Protein AF-A0A916BLE6-F1 (afdb_monomer_lite)

pLDDT: mean 71.5, std 15.16, range [37.59, 86.44]

Foldseek 3Di:
DDDDDFDADPVPRATWDDDPPPFWTAHPVPRDIDGHPPPPDDDDDDDDDDDDDDDDPPPPQPVVNLVVLLCVLPVDPVLSCQCLPPVLVLVLCVVVPHDPVVVVVCVVVVNRSSVSVVVSCVVVSDSVVSVVSSVVVPPD

Sequence (140 aa):
MPEITPLVCTACGSQLKPTEKEDRFICSNCGTEYLAERNTAPVFVRAQSQDNVSPSPRGKRDAASVLIELLDCVPDAKKLDRLLDPVNLLKLLVLYGWKEQDLKQQLATGTIPGELLLDLLKREPNPDVLLTSLGRSKRG

Structure (mmCIF, N/CA/C/O backbone):
data_AF-A0A916BLE6-F1
#
_entry.id   AF-A0A916BLE6-F1
#
loop_
_atom_site.group_PDB
_atom_site.id
_atom_site.type_symbol
_atom_site.label_atom_id
_atom_site.label_alt_id
_atom_site.label_comp_id
_atom_site.label_asym_id
_atom_site.label_entity_id
_atom_site.label_seq_id
_atom_site.pdbx_PDB_ins_code
_atom_site.Cartn_x
_atom_site.Cartn_y
_atom_site.Cartn_z
_atom_site.occupancy
_atom_site.B_iso_or_equiv
_atom_site.auth_seq_id
_atom_site.auth_comp_id
_atom_site.auth_asym_id
_atom_site.auth_atom_id
_atom_site.pdbx_PDB_model_num
ATOM 1 N N . MET A 1 1 ? -14.960 -34.693 30.778 1.00 42.56 1 MET A N 1
ATOM 2 C CA . MET A 1 1 ? -13.492 -34.779 30.927 1.00 42.56 1 MET A CA 1
ATOM 3 C C . MET A 1 1 ? -12.921 -33.736 29.977 1.00 42.56 1 MET A C 1
ATOM 5 O O . MET A 1 1 ? -13.206 -33.877 28.797 1.00 42.56 1 MET A O 1
ATOM 9 N N . PRO A 1 2 ? -12.292 -32.635 30.429 1.00 44.31 2 PRO A N 1
ATOM 10 C CA . PRO A 1 2 ? -11.753 -31.648 29.497 1.00 44.31 2 PRO A CA 1
ATOM 11 C C . PRO A 1 2 ? -10.543 -32.244 28.768 1.00 44.31 2 PRO A C 1
ATOM 13 O O . PRO A 1 2 ? -9.601 -32.719 29.402 1.00 44.31 2 PRO A O 1
ATOM 16 N N . GLU A 1 3 ? -10.609 -32.266 27.441 1.00 45.47 3 GLU A N 1
ATOM 17 C CA . GLU A 1 3 ? -9.525 -32.692 26.560 1.00 45.47 3 GLU A CA 1
ATOM 18 C C . GLU A 1 3 ? -8.410 -31.641 26.611 1.00 45.47 3 GLU A C 1
ATOM 20 O O . GLU A 1 3 ? -8.571 -30.511 26.155 1.00 45.47 3 GLU A O 1
ATOM 25 N N . ILE A 1 4 ? -7.288 -31.994 27.240 1.00 53.25 4 ILE A N 1
ATOM 26 C CA . ILE A 1 4 ? -6.106 -31.136 27.330 1.00 53.25 4 ILE A CA 1
ATOM 27 C C . ILE A 1 4 ? -5.417 -31.193 25.968 1.00 53.25 4 ILE A C 1
ATOM 29 O O . ILE A 1 4 ? -4.772 -32.187 25.635 1.00 53.25 4 ILE A O 1
ATOM 33 N N . THR A 1 5 ? -5.574 -30.143 25.165 1.00 56.78 5 THR A N 1
ATOM 34 C CA . THR A 1 5 ? -4.899 -30.023 23.872 1.00 56.78 5 THR A CA 1
ATOM 35 C C . THR A 1 5 ? -3.382 -30.111 24.088 1.00 56.78 5 THR A C 1
ATOM 37 O O . THR A 1 5 ? -2.834 -29.313 24.854 1.00 56.78 5 THR A O 1
ATOM 40 N N . PRO A 1 6 ? -2.675 -31.068 23.463 1.00 60.00 6 PRO A N 1
ATOM 41 C CA . PRO A 1 6 ? -1.242 -31.221 23.663 1.00 60.00 6 PRO A CA 1
ATOM 42 C C . PRO A 1 6 ? -0.507 -30.008 23.086 1.00 60.00 6 PRO A C 1
ATOM 44 O O . PRO A 1 6 ? -0.587 -29.724 21.892 1.00 60.00 6 PRO A O 1
ATOM 47 N N . LEU A 1 7 ? 0.224 -29.292 23.940 1.00 67.88 7 LEU A N 1
ATOM 48 C CA . LEU A 1 7 ? 1.083 -28.191 23.519 1.00 67.88 7 LEU A CA 1
ATOM 49 C C . LEU A 1 7 ? 2.292 -28.758 22.767 1.00 67.88 7 LEU A C 1
ATOM 51 O O . LEU A 1 7 ? 3.033 -29.594 23.290 1.00 67.88 7 LEU A O 1
ATOM 55 N N . VAL A 1 8 ? 2.478 -28.309 21.529 1.00 77.12 8 VAL A N 1
ATOM 56 C CA . VAL A 1 8 ? 3.572 -28.732 20.648 1.00 77.12 8 VAL A CA 1
ATOM 57 C C . VAL A 1 8 ? 4.565 -27.596 20.451 1.00 77.12 8 VAL A C 1
ATOM 59 O O . VAL A 1 8 ? 4.199 -26.427 20.355 1.00 77.12 8 VAL A O 1
ATOM 62 N N . CYS A 1 9 ? 5.844 -27.947 20.401 1.00 76.12 9 CYS A N 1
ATOM 63 C CA . CYS A 1 9 ? 6.929 -27.013 20.173 1.00 76.12 9 CYS A CA 1
ATOM 64 C C . CYS A 1 9 ? 6.874 -26.484 18.737 1.00 76.12 9 CYS A C 1
ATOM 66 O O . CYS A 1 9 ? 6.911 -27.263 17.787 1.00 76.12 9 CYS A O 1
ATOM 68 N N . THR A 1 10 ? 6.866 -25.165 18.564 1.00 73.69 10 THR A N 1
ATOM 69 C CA . THR A 1 10 ? 6.868 -24.533 17.235 1.00 73.69 10 THR A CA 1
ATOM 70 C C . THR A 1 10 ? 8.190 -24.698 16.487 1.00 73.69 10 THR A C 1
ATOM 72 O O . THR A 1 10 ? 8.207 -24.616 15.264 1.00 73.69 10 THR A O 1
ATOM 75 N N . ALA A 1 11 ? 9.291 -24.955 17.197 1.00 69.19 11 ALA A N 1
ATOM 76 C CA . ALA A 1 11 ? 10.612 -25.102 16.589 1.00 69.19 11 ALA A CA 1
ATOM 77 C C . ALA A 1 11 ? 10.877 -26.517 16.048 1.00 69.19 11 ALA A C 1
ATOM 79 O O . ALA A 1 11 ? 11.588 -26.674 15.061 1.00 69.19 11 ALA A O 1
ATOM 80 N N . CYS A 1 12 ? 10.340 -27.556 16.693 1.00 76.81 12 CYS A N 1
ATOM 81 C CA . CYS A 1 12 ? 10.674 -28.947 16.355 1.00 76.81 12 CYS A CA 1
ATOM 82 C C . CYS A 1 12 ? 9.478 -29.911 16.352 1.00 76.81 12 CYS A C 1
ATOM 84 O O . CYS A 1 12 ? 9.670 -31.117 16.208 1.00 76.81 12 CYS A O 1
ATOM 86 N N . GLY A 1 13 ? 8.257 -29.419 16.577 1.00 72.50 13 GLY A N 1
ATOM 87 C CA . GLY A 1 13 ? 7.026 -30.219 16.593 1.00 72.50 13 GLY A CA 1
ATOM 88 C C . GLY A 1 13 ? 6.902 -31.208 17.758 1.00 72.50 13 GLY A C 1
ATOM 89 O O . GLY A 1 13 ? 5.915 -31.929 17.847 1.00 72.50 13 GLY A O 1
ATOM 90 N N . SER A 1 14 ? 7.888 -31.268 18.658 1.00 78.19 14 SER A N 1
ATOM 91 C CA . SER A 1 14 ? 7.885 -32.189 19.800 1.00 78.19 14 SER A CA 1
ATOM 92 C C . SER A 1 14 ? 6.936 -31.718 20.905 1.00 78.19 14 SER A C 1
ATOM 94 O O . SER A 1 14 ? 6.723 -30.519 21.076 1.00 78.19 14 SER A O 1
ATOM 96 N N . GLN A 1 15 ? 6.392 -32.649 21.687 1.00 77.94 15 GLN A N 1
ATOM 97 C CA . GLN A 1 15 ? 5.486 -32.325 22.790 1.00 77.94 15 GLN A CA 1
ATOM 98 C C . GLN A 1 15 ? 6.203 -31.513 23.882 1.00 77.94 15 GLN A C 1
ATOM 100 O O . GLN A 1 15 ? 7.299 -31.870 24.326 1.00 77.94 15 GLN A O 1
ATOM 105 N N . LEU A 1 16 ? 5.580 -30.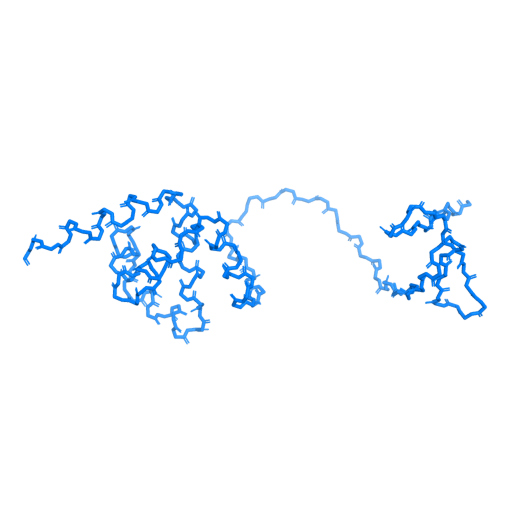416 24.306 1.00 77.62 16 LEU A N 1
ATOM 106 C CA . LEU A 1 16 ? 6.073 -29.560 25.376 1.00 77.62 16 LEU A CA 1
ATOM 107 C C . LEU A 1 16 ? 5.677 -30.132 26.738 1.00 77.62 16 LEU A C 1
ATOM 109 O O . LEU A 1 16 ? 4.541 -30.566 26.932 1.00 77.62 16 LEU A O 1
ATOM 113 N N . LYS A 1 17 ? 6.610 -30.110 27.694 1.00 75.00 17 LYS A N 1
ATOM 114 C CA . LYS A 1 17 ? 6.342 -30.527 29.075 1.00 75.00 17 LYS A CA 1
ATOM 115 C C . LYS A 1 17 ? 6.188 -29.303 29.975 1.00 75.00 17 LYS A C 1
ATOM 117 O O . LYS A 1 17 ? 7.002 -28.384 29.858 1.00 75.0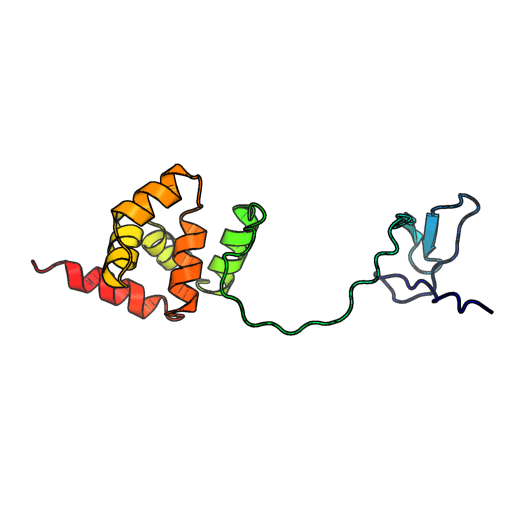0 17 LYS A O 1
ATOM 122 N N . PRO A 1 18 ? 5.184 -29.272 30.868 1.00 69.75 18 PRO A N 1
ATOM 123 C CA . PRO A 1 18 ? 5.109 -28.242 31.894 1.00 69.75 18 PRO A CA 1
ATOM 124 C C . PRO A 1 18 ? 6.311 -28.372 32.833 1.00 69.75 18 PRO A C 1
ATOM 126 O O . PRO A 1 18 ? 6.751 -29.478 33.152 1.00 69.75 18 PRO A O 1
ATOM 129 N N . THR A 1 19 ? 6.858 -27.237 33.251 1.00 71.12 19 THR A N 1
ATOM 130 C CA . THR A 1 19 ? 7.868 -27.175 34.315 1.00 71.12 19 THR A CA 1
ATOM 131 C C . THR A 1 19 ? 7.189 -26.949 35.666 1.00 71.12 19 THR A C 1
ATOM 133 O O . THR A 1 19 ? 6.021 -26.574 35.717 1.00 71.12 19 THR A O 1
ATOM 136 N N . GLU A 1 20 ? 7.911 -27.147 36.774 1.00 66.62 20 GLU A N 1
ATOM 137 C CA . GLU A 1 20 ? 7.387 -26.916 38.137 1.00 66.62 20 GLU A CA 1
ATOM 138 C C . GLU A 1 20 ? 6.923 -25.464 38.379 1.00 66.62 20 GLU A C 1
ATOM 140 O O . GLU A 1 20 ? 6.224 -25.187 39.349 1.00 66.62 20 GLU A O 1
ATOM 145 N N . LYS A 1 21 ? 7.286 -24.527 37.490 1.00 60.72 21 LYS A N 1
ATOM 146 C CA . LYS A 1 21 ? 6.745 -23.166 37.466 1.00 60.72 21 LYS A CA 1
ATOM 147 C C . LYS A 1 21 ? 5.495 -23.146 36.586 1.00 60.72 21 LYS A C 1
ATOM 149 O O . LYS A 1 21 ? 5.596 -23.324 35.375 1.00 60.72 21 LYS A O 1
ATOM 154 N N . GLU A 1 22 ? 4.350 -22.873 37.206 1.00 58.50 22 GLU A N 1
ATOM 155 C CA . GLU A 1 22 ? 2.970 -23.031 36.705 1.00 58.50 22 GLU A CA 1
ATOM 156 C C . GLU A 1 22 ? 2.572 -22.264 35.418 1.00 58.50 22 GLU A C 1
ATOM 158 O O . GLU A 1 22 ? 1.407 -22.281 35.029 1.00 58.50 22 GLU A O 1
ATOM 163 N N . ASP A 1 23 ? 3.519 -21.640 34.715 1.00 67.81 23 ASP A N 1
ATOM 164 C CA . ASP A 1 23 ? 3.300 -20.872 33.479 1.00 67.81 23 ASP A CA 1
ATOM 165 C C . ASP A 1 23 ? 4.472 -21.017 32.490 1.00 67.81 23 ASP A C 1
ATOM 167 O O . ASP A 1 23 ? 4.718 -20.152 31.647 1.00 67.81 23 ASP A O 1
ATOM 171 N N . ARG A 1 24 ? 5.250 -22.102 32.600 1.00 71.56 24 ARG A N 1
ATOM 172 C CA . ARG A 1 24 ? 6.398 -22.368 31.726 1.00 71.56 24 ARG A CA 1
ATOM 173 C C . ARG A 1 24 ? 6.389 -23.786 31.184 1.00 71.56 24 ARG A C 1
ATOM 175 O O . ARG A 1 24 ? 6.302 -24.757 31.935 1.00 71.56 24 ARG A O 1
ATOM 182 N N . PHE A 1 25 ? 6.582 -23.892 29.879 1.00 78.31 25 PHE A N 1
ATOM 183 C CA . PHE A 1 25 ? 6.730 -25.144 29.159 1.00 78.31 25 PHE A CA 1
ATOM 184 C C . PHE A 1 25 ? 8.130 -25.252 28.573 1.00 78.31 25 PHE A C 1
ATOM 186 O O . PHE A 1 25 ? 8.628 -24.294 27.994 1.00 78.31 25 PHE A O 1
ATOM 193 N N . ILE A 1 26 ? 8.757 -26.420 28.676 1.00 78.81 26 ILE A N 1
ATOM 194 C CA . ILE A 1 26 ? 10.055 -26.676 28.052 1.00 78.81 26 ILE A CA 1
ATOM 195 C C . ILE A 1 26 ? 9.951 -27.801 27.029 1.00 78.81 26 ILE A C 1
ATOM 197 O O . ILE A 1 26 ? 9.330 -28.848 27.243 1.00 78.81 26 ILE A O 1
ATOM 201 N N . CYS A 1 27 ? 10.583 -27.572 25.889 1.00 80.94 27 CYS A N 1
ATOM 202 C CA . CYS A 1 27 ? 10.769 -28.558 24.845 1.00 80.94 27 CYS A CA 1
ATOM 203 C C . CYS A 1 27 ? 11.860 -29.555 25.247 1.00 80.94 27 CYS A C 1
ATOM 205 O O . CYS A 1 27 ? 13.033 -29.197 25.300 1.00 80.94 27 CYS A O 1
ATOM 207 N N . SER A 1 28 ? 11.513 -30.827 25.465 1.00 75.69 28 SER A N 1
ATOM 208 C CA . SER A 1 28 ? 12.514 -31.857 25.807 1.00 75.69 28 SER A CA 1
ATOM 209 C C . SER A 1 28 ? 13.501 -32.166 24.674 1.00 75.69 28 SER A C 1
ATOM 211 O O . SER A 1 28 ? 14.551 -32.736 24.936 1.00 75.69 28 SER A O 1
ATOM 213 N N . ASN A 1 29 ? 13.166 -31.813 23.429 1.00 75.50 29 ASN A N 1
ATOM 214 C CA . ASN A 1 29 ? 14.005 -32.093 22.261 1.00 75.50 29 ASN A CA 1
ATOM 215 C C . ASN A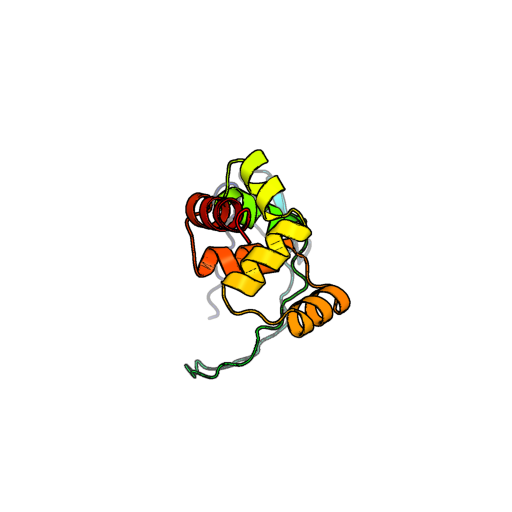 1 29 ? 14.965 -30.938 21.921 1.00 75.50 29 ASN A C 1
ATOM 217 O O . ASN A 1 29 ? 16.087 -31.151 21.487 1.00 75.50 29 ASN A O 1
ATOM 221 N N . CYS A 1 30 ? 14.517 -29.700 22.117 1.00 76.25 30 CYS A N 1
ATOM 222 C CA . CYS A 1 30 ? 15.199 -28.495 21.648 1.00 76.25 30 CYS A CA 1
ATOM 223 C C . CYS A 1 30 ? 15.610 -27.542 22.775 1.00 76.25 30 CYS A C 1
ATOM 225 O O . CYS A 1 30 ? 16.297 -26.559 22.524 1.00 76.25 30 CYS A O 1
ATOM 227 N N . GLY A 1 31 ? 15.181 -27.807 24.012 1.00 73.75 31 GLY A N 1
ATOM 228 C CA . GLY A 1 31 ? 15.495 -26.983 25.179 1.00 73.75 31 GLY A CA 1
ATOM 229 C C . GLY A 1 31 ? 14.810 -25.615 25.198 1.00 73.75 31 GLY A C 1
ATOM 230 O O . GLY A 1 31 ? 15.003 -24.865 26.145 1.00 73.75 31 GLY A O 1
ATOM 231 N N . THR A 1 32 ? 14.006 -25.276 24.186 1.00 73.81 32 THR A N 1
ATOM 232 C CA . THR A 1 32 ? 13.295 -23.996 24.119 1.00 73.81 32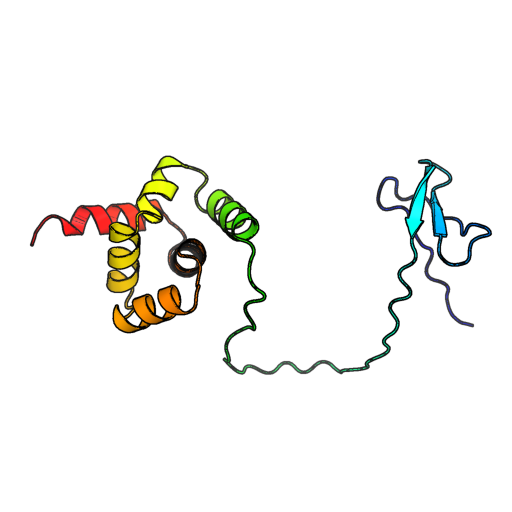 THR A CA 1
ATOM 233 C C . THR A 1 32 ? 12.229 -23.912 25.210 1.00 73.81 32 THR A C 1
ATOM 235 O O . THR A 1 32 ? 11.376 -24.799 25.328 1.00 73.81 32 THR A O 1
ATOM 238 N N . GLU A 1 33 ? 12.290 -22.843 26.001 1.00 72.69 33 GLU A N 1
ATOM 239 C CA . GLU A 1 33 ? 11.297 -22.495 27.014 1.00 72.69 33 GLU A CA 1
ATOM 240 C C . GLU A 1 33 ? 10.213 -21.590 26.412 1.00 72.69 33 GLU A C 1
ATOM 242 O O . GLU A 1 33 ? 10.502 -20.639 25.687 1.00 72.69 33 GLU A O 1
ATOM 247 N N . TYR A 1 34 ? 8.962 -21.868 26.755 1.00 71.75 34 TYR A N 1
ATOM 248 C CA . TYR A 1 34 ? 7.774 -21.140 26.336 1.00 71.75 34 TYR A CA 1
ATOM 249 C C . TYR A 1 34 ? 7.014 -20.675 27.575 1.00 71.75 34 TYR A C 1
ATOM 251 O O . TYR A 1 34 ? 6.821 -21.444 28.517 1.00 71.75 34 TYR A O 1
ATOM 259 N N . LEU A 1 35 ? 6.574 -19.421 27.574 1.00 73.00 35 LEU A N 1
ATOM 260 C CA . LEU A 1 35 ? 5.724 -18.865 28.623 1.00 73.00 35 LEU A CA 1
ATOM 261 C C . LEU A 1 35 ? 4.260 -19.052 28.227 1.00 73.00 35 LEU A C 1
ATOM 263 O O . LEU A 1 35 ? 3.862 -18.719 27.112 1.00 73.00 35 LEU A O 1
ATOM 267 N N . ALA A 1 36 ? 3.471 -19.608 29.138 1.00 61.41 36 ALA A N 1
ATOM 268 C CA . ALA A 1 36 ? 2.035 -19.723 28.984 1.00 61.41 36 ALA A CA 1
ATOM 269 C C . ALA A 1 36 ? 1.411 -18.359 29.286 1.00 61.41 36 ALA A C 1
ATOM 271 O O . ALA A 1 36 ? 1.182 -18.016 30.444 1.00 61.41 36 ALA A O 1
ATOM 272 N N . GLU A 1 37 ? 1.129 -17.550 28.269 1.00 56.84 37 GLU A N 1
ATOM 273 C CA . GLU A 1 37 ? 0.205 -16.438 28.477 1.00 56.84 37 GLU A CA 1
ATOM 274 C C . GLU A 1 37 ? -1.177 -17.041 28.741 1.00 56.84 37 GLU A C 1
ATOM 276 O O . GLU A 1 37 ? -1.834 -17.553 27.831 1.00 56.84 37 GLU A O 1
ATOM 281 N N . ARG A 1 38 ? -1.609 -17.030 30.011 1.00 51.38 38 ARG A N 1
ATOM 282 C CA . ARG A 1 38 ? -2.997 -17.313 30.391 1.00 51.38 38 ARG A CA 1
ATOM 283 C C . ARG A 1 38 ? -3.877 -16.265 29.718 1.00 51.38 38 ARG A C 1
ATOM 285 O O . ARG A 1 38 ? -4.140 -15.201 30.278 1.00 51.38 38 ARG A O 1
ATOM 292 N N . ASN A 1 39 ? -4.309 -16.566 28.496 1.00 48.34 39 ASN A N 1
ATOM 293 C CA . ASN A 1 39 ? -5.223 -15.739 27.730 1.00 48.34 39 ASN A CA 1
ATOM 294 C C . ASN A 1 39 ? -6.586 -15.781 28.427 1.00 48.34 39 ASN A C 1
ATOM 296 O O . ASN A 1 39 ? -7.420 -16.659 28.203 1.00 48.34 39 ASN A O 1
ATOM 300 N N . THR A 1 40 ? -6.755 -14.874 29.383 1.00 46.56 40 THR A N 1
ATOM 301 C CA . THR A 1 40 ? -7.955 -14.778 30.199 1.00 46.56 40 THR A CA 1
ATOM 302 C C . THR A 1 40 ? -8.960 -13.926 29.443 1.00 46.56 40 THR A C 1
ATOM 304 O O . THR A 1 40 ? -9.075 -12.733 29.694 1.00 46.56 40 THR A O 1
ATOM 307 N N . ALA A 1 41 ? -9.694 -14.540 28.520 1.00 41.06 41 ALA A N 1
ATOM 308 C CA . ALA A 1 41 ? -11.028 -14.073 28.161 1.00 41.06 41 ALA A CA 1
ATOM 309 C C . ALA A 1 41 ? -11.827 -15.183 27.457 1.00 41.06 41 ALA A C 1
ATOM 311 O O . ALA A 1 41 ? -11.528 -15.527 26.313 1.00 41.06 41 ALA A O 1
ATOM 312 N N . PRO A 1 42 ? -12.895 -15.708 28.081 1.00 51.84 42 PRO A N 1
ATOM 313 C CA . PRO A 1 42 ? -13.973 -16.333 27.346 1.00 51.84 42 PRO A CA 1
ATOM 314 C C . PRO A 1 42 ? -14.915 -15.216 26.888 1.00 51.84 42 PRO A C 1
ATOM 316 O O . PRO A 1 42 ? -15.652 -14.650 27.692 1.00 51.84 42 PRO A O 1
ATOM 319 N N . VAL A 1 43 ? -14.922 -14.893 25.598 1.00 42.66 43 VAL A N 1
ATOM 320 C CA . VAL A 1 43 ? -16.047 -14.158 25.010 1.00 42.66 43 VAL A CA 1
ATOM 321 C C . VAL A 1 43 ? -16.543 -14.942 23.807 1.00 42.66 43 VAL A C 1
ATOM 323 O O . VAL A 1 43 ? -15.982 -14.901 22.717 1.00 42.66 43 VAL A O 1
ATOM 326 N N . PHE A 1 44 ? -17.622 -15.683 24.042 1.00 46.91 44 PHE A N 1
ATOM 327 C CA . PHE A 1 44 ? -18.539 -16.125 23.004 1.00 46.91 44 PHE A CA 1
ATOM 328 C C . PHE A 1 44 ? -19.004 -14.906 22.192 1.00 46.91 44 PHE A C 1
ATOM 330 O O . PHE A 1 44 ? -19.759 -14.091 22.715 1.00 46.91 44 PHE A O 1
ATOM 337 N N . VAL A 1 45 ? -18.655 -14.821 20.906 1.00 40.78 45 VAL A N 1
ATOM 338 C CA . VAL A 1 45 ? -19.490 -14.120 19.917 1.00 40.78 45 VAL A CA 1
ATOM 339 C C . VAL A 1 45 ? -19.602 -14.988 18.670 1.00 40.78 45 VAL A C 1
ATOM 341 O O . VAL A 1 45 ? -18.617 -15.377 18.049 1.00 40.78 45 VAL A O 1
ATOM 344 N N . ARG A 1 46 ? -20.854 -15.330 18.367 1.00 42.19 46 ARG A N 1
ATOM 345 C CA . ARG A 1 46 ? -21.316 -16.102 17.212 1.00 42.19 46 ARG A CA 1
ATOM 346 C C . ARG A 1 46 ? -20.913 -15.433 15.898 1.00 42.19 46 ARG A C 1
ATOM 348 O O . ARG A 1 46 ? -20.894 -14.211 15.798 1.00 42.19 46 ARG A O 1
ATOM 355 N N . ALA A 1 47 ? -20.721 -16.267 14.880 1.00 51.06 47 ALA A N 1
ATOM 356 C CA . ALA A 1 47 ? -20.715 -15.876 13.480 1.00 51.06 47 ALA A CA 1
ATOM 357 C C . ALA A 1 47 ? -21.898 -14.950 13.144 1.00 51.06 47 ALA A C 1
ATOM 359 O O . ALA A 1 47 ? -23.052 -15.324 13.358 1.00 51.06 47 ALA A O 1
ATOM 360 N N . GLN A 1 48 ? -21.601 -13.783 12.573 1.00 40.81 48 GLN A N 1
ATOM 361 C CA . GLN A 1 48 ? -22.508 -13.061 11.688 1.00 40.81 48 GLN A CA 1
ATOM 362 C C . GLN A 1 48 ? -21.701 -12.515 10.513 1.00 40.81 48 GLN A C 1
ATOM 364 O O . GLN A 1 48 ? -20.871 -11.621 10.660 1.00 40.81 48 GLN A O 1
ATOM 369 N N . SER A 1 49 ? -21.956 -13.099 9.347 1.00 58.66 49 SER A N 1
ATOM 370 C CA . SER A 1 49 ? -21.746 -12.470 8.054 1.00 58.66 49 SER A CA 1
ATOM 371 C C . SER A 1 49 ? -22.640 -11.236 8.001 1.00 58.66 49 SER A C 1
ATOM 373 O O . SER A 1 49 ? -23.862 -11.368 8.077 1.00 58.66 49 SER A O 1
ATOM 375 N N . GLN A 1 50 ? -22.057 -10.047 7.893 1.00 39.38 50 GLN A N 1
ATOM 376 C CA . GLN A 1 50 ? -22.810 -8.873 7.485 1.00 39.38 50 GLN A CA 1
ATOM 377 C C . GLN A 1 50 ? -21.894 -7.894 6.763 1.00 39.38 50 GLN A C 1
ATOM 379 O O . GLN A 1 50 ? -21.071 -7.207 7.364 1.00 39.38 50 GLN A O 1
ATOM 384 N N . ASP A 1 51 ? -22.069 -7.865 5.446 1.00 50.84 51 ASP A N 1
ATOM 385 C CA . ASP A 1 51 ? -21.844 -6.721 4.583 1.00 50.84 51 ASP A CA 1
ATOM 386 C C . ASP A 1 51 ? -22.278 -5.426 5.286 1.00 50.84 51 ASP A C 1
ATOM 388 O O . ASP A 1 51 ? -23.464 -5.111 5.414 1.00 50.84 51 ASP A O 1
ATOM 392 N N . ASN A 1 52 ? -21.305 -4.660 5.767 1.00 40.53 52 ASN A N 1
ATOM 393 C CA . ASN A 1 52 ? -21.471 -3.237 6.001 1.00 40.53 52 ASN A CA 1
ATOM 394 C C . ASN A 1 52 ? -20.115 -2.553 5.853 1.00 40.53 52 ASN A C 1
ATOM 396 O O . ASN A 1 52 ? -19.186 -2.755 6.632 1.00 40.53 52 ASN A O 1
ATOM 400 N N . VAL A 1 53 ? -20.012 -1.759 4.795 1.00 58.72 53 VAL A N 1
ATOM 401 C CA . VAL A 1 53 ? -18.904 -0.854 4.526 1.00 58.72 53 VAL A CA 1
ATOM 402 C C . VAL A 1 53 ? -18.820 0.162 5.671 1.00 58.72 53 VAL A C 1
ATOM 404 O O . VAL A 1 53 ? -19.631 1.079 5.774 1.00 58.72 53 VAL A O 1
ATOM 407 N N . SER A 1 54 ? -17.824 0.009 6.540 1.00 40.09 54 SER A N 1
ATOM 408 C CA . SER A 1 54 ? -17.306 1.085 7.387 1.00 40.09 54 SER A CA 1
ATOM 409 C C . SER A 1 54 ? -15.845 0.819 7.741 1.00 40.09 54 SER A C 1
ATOM 411 O O . SER A 1 54 ? -15.431 -0.339 7.821 1.00 40.09 54 SER A O 1
ATOM 413 N N . PRO A 1 55 ? -15.036 1.887 7.837 1.00 45.19 55 PRO A N 1
ATOM 414 C CA . PRO A 1 55 ? -13.604 1.827 7.609 1.00 45.19 55 PRO A CA 1
ATOM 415 C C . PRO A 1 55 ? -12.943 1.034 8.726 1.00 45.19 55 PRO A C 1
ATOM 417 O O . PRO A 1 55 ? -13.209 1.268 9.905 1.00 45.19 55 PRO A O 1
ATOM 420 N N . SER A 1 56 ? -12.083 0.089 8.344 1.00 38.59 56 SER A N 1
ATOM 421 C CA . SER A 1 56 ? -11.257 -0.656 9.285 1.00 38.59 56 SER A CA 1
ATOM 422 C C . SER A 1 56 ? -10.658 0.286 10.330 1.00 38.59 56 SER A C 1
ATOM 424 O O . SER A 1 56 ? -10.155 1.353 9.956 1.00 38.59 56 SER A O 1
ATOM 426 N N . PRO A 1 57 ? -10.612 -0.109 11.614 1.00 44.44 57 PRO A N 1
ATOM 427 C CA . PRO A 1 57 ? -9.655 0.487 12.519 1.00 44.44 57 PRO A CA 1
ATOM 428 C C . PRO A 1 57 ? -8.290 0.132 11.932 1.00 44.44 57 PRO A C 1
ATOM 430 O O . PRO A 1 57 ? -7.816 -0.995 12.069 1.00 44.44 57 PRO A O 1
ATOM 433 N N . ARG A 1 58 ? -7.692 1.065 11.179 1.00 49.00 58 ARG A N 1
ATOM 434 C CA . ARG A 1 58 ? -6.280 1.018 10.817 1.00 49.00 58 ARG A CA 1
ATOM 435 C C . ARG A 1 58 ? -5.537 1.061 12.149 1.00 49.00 58 ARG A C 1
ATOM 437 O O . ARG A 1 58 ? -5.208 2.131 12.653 1.00 49.00 58 ARG A O 1
ATOM 444 N N . GLY A 1 59 ? -5.347 -0.104 12.773 1.00 49.31 59 GLY A N 1
ATOM 445 C CA . GLY A 1 59 ? -4.311 -0.276 13.778 1.00 49.31 59 GLY A CA 1
ATOM 446 C C . GLY A 1 59 ? -3.062 0.301 13.142 1.00 49.31 59 GLY A C 1
ATOM 447 O O . GLY A 1 59 ? -2.773 -0.076 12.007 1.00 49.31 59 GLY A O 1
ATOM 448 N N . LYS A 1 60 ? -2.464 1.312 13.788 1.00 56.16 60 LYS A N 1
ATOM 449 C CA . LYS A 1 60 ? -1.329 2.084 13.268 1.00 56.16 60 LYS A CA 1
ATOM 450 C C . LYS A 1 60 ? -0.360 1.111 12.614 1.00 56.16 60 LYS A C 1
ATOM 452 O O . LYS A 1 60 ? 0.335 0.387 13.317 1.00 56.16 60 LYS A O 1
ATOM 457 N N . ARG A 1 61 ? -0.398 1.017 11.285 1.00 64.56 61 ARG A N 1
ATOM 458 C CA . ARG A 1 61 ? 0.483 0.109 10.570 1.00 64.56 61 ARG A CA 1
ATOM 459 C C . ARG A 1 61 ? 1.861 0.715 10.711 1.00 64.56 61 ARG A C 1
ATOM 461 O O . ARG A 1 61 ? 2.072 1.861 10.317 1.00 64.56 61 ARG A O 1
ATOM 468 N N . ASP A 1 62 ? 2.773 -0.021 11.327 1.00 73.69 62 ASP A N 1
ATOM 469 C CA . ASP A 1 62 ? 4.153 0.418 11.432 1.00 73.69 62 ASP A CA 1
ATOM 470 C C . ASP A 1 62 ? 4.711 0.656 10.026 1.00 73.69 62 ASP A C 1
ATOM 472 O O . ASP A 1 62 ? 4.477 -0.134 9.106 1.00 73.69 62 ASP A O 1
ATOM 476 N N . ALA A 1 63 ? 5.463 1.745 9.849 1.00 77.12 63 ALA A N 1
ATOM 477 C CA . ALA A 1 63 ? 6.037 2.107 8.552 1.00 77.12 63 ALA A CA 1
ATOM 478 C C . ALA A 1 63 ? 6.872 0.963 7.948 1.00 77.12 63 ALA A C 1
ATOM 480 O O . ALA A 1 63 ? 6.898 0.791 6.732 1.00 77.12 63 ALA A O 1
ATOM 481 N N . ALA A 1 64 ? 7.503 0.150 8.802 1.00 80.19 64 ALA A N 1
ATOM 482 C CA . ALA A 1 64 ? 8.234 -1.045 8.403 1.00 80.19 64 ALA A CA 1
ATOM 483 C C . ALA A 1 64 ? 7.325 -2.094 7.741 1.00 80.19 64 ALA A C 1
ATOM 485 O O . ALA A 1 64 ? 7.670 -2.612 6.684 1.00 80.19 64 ALA A O 1
ATOM 486 N N . SER A 1 65 ? 6.147 -2.364 8.307 1.00 82.00 65 SER A N 1
ATOM 487 C CA . SER A 1 65 ? 5.175 -3.307 7.739 1.00 82.00 65 SER A CA 1
ATOM 488 C C . SER A 1 65 ? 4.673 -2.830 6.376 1.00 82.00 65 SER A C 1
ATOM 490 O O . SER A 1 65 ? 4.621 -3.608 5.428 1.00 82.00 65 SER A O 1
ATOM 492 N N . VAL A 1 66 ? 4.396 -1.528 6.253 1.00 82.88 66 VAL A N 1
ATOM 493 C CA . VAL A 1 66 ? 3.987 -0.896 4.988 1.00 82.88 66 VAL A CA 1
ATOM 494 C C . VAL A 1 66 ? 5.091 -1.004 3.933 1.00 82.88 66 VAL A C 1
ATOM 496 O O . VAL A 1 66 ? 4.812 -1.319 2.781 1.00 82.88 66 VAL A O 1
ATOM 499 N N . LEU A 1 67 ? 6.349 -0.772 4.316 1.00 81.94 67 LEU A N 1
ATOM 500 C CA . LEU A 1 67 ? 7.502 -0.920 3.426 1.00 81.94 67 LEU A CA 1
ATOM 501 C C . LEU A 1 67 ? 7.684 -2.362 2.947 1.00 81.94 67 LEU A C 1
ATOM 503 O O . LEU A 1 67 ? 7.964 -2.566 1.771 1.00 81.94 67 LEU A O 1
ATOM 507 N N . ILE A 1 68 ? 7.502 -3.352 3.823 1.00 84.50 68 ILE A N 1
ATOM 508 C CA . ILE A 1 68 ? 7.594 -4.770 3.450 1.00 84.50 68 ILE A CA 1
ATOM 509 C C . ILE A 1 68 ? 6.496 -5.126 2.437 1.00 84.50 68 ILE A C 1
ATOM 511 O O . ILE A 1 68 ? 6.806 -5.706 1.400 1.00 84.50 68 ILE A O 1
ATOM 515 N N . GLU A 1 69 ? 5.244 -4.721 2.683 1.00 84.38 69 GLU A N 1
ATOM 516 C CA . GLU A 1 69 ? 4.135 -4.927 1.732 1.00 84.38 69 GLU A CA 1
ATOM 517 C C . GLU A 1 69 ? 4.410 -4.237 0.379 1.00 84.38 69 GLU A C 1
ATOM 519 O O . GLU A 1 69 ? 4.137 -4.794 -0.686 1.00 84.38 69 GLU A O 1
ATOM 524 N N . LEU A 1 70 ? 4.982 -3.029 0.402 1.00 85.50 70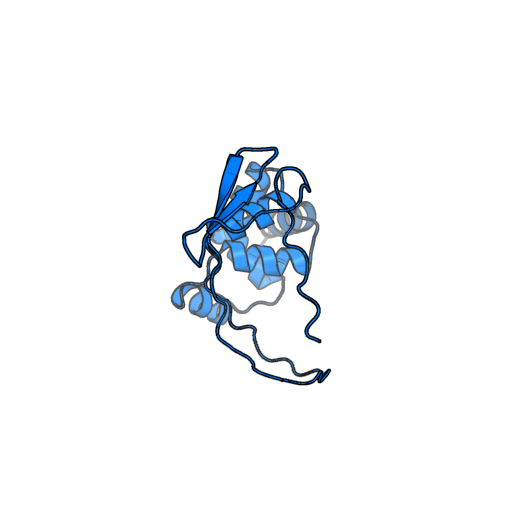 LEU A N 1
ATOM 525 C CA . LEU A 1 70 ? 5.341 -2.292 -0.812 1.00 85.50 70 LEU A CA 1
ATOM 526 C C . LEU A 1 70 ? 6.452 -2.970 -1.606 1.00 85.50 70 LEU A C 1
ATOM 528 O O . LEU A 1 70 ? 6.387 -2.969 -2.831 1.00 85.50 70 LEU A O 1
ATOM 532 N N . LEU A 1 71 ? 7.456 -3.530 -0.932 1.00 84.56 71 LEU A N 1
ATOM 533 C CA . LEU A 1 71 ? 8.554 -4.250 -1.575 1.00 84.56 71 LEU A CA 1
ATOM 534 C C . LEU A 1 71 ? 8.089 -5.575 -2.191 1.00 84.56 71 LEU A C 1
ATOM 536 O O . LEU A 1 71 ? 8.645 -5.988 -3.204 1.00 84.56 71 LEU A O 1
ATOM 540 N N . ASP A 1 72 ? 7.059 -6.208 -1.627 1.00 85.19 72 ASP A N 1
ATOM 541 C CA . ASP A 1 72 ? 6.429 -7.393 -2.221 1.00 85.19 72 ASP A CA 1
ATOM 542 C C . ASP A 1 72 ? 5.715 -7.044 -3.541 1.00 85.19 72 ASP A C 1
ATOM 544 O O . ASP A 1 72 ? 5.879 -7.721 -4.555 1.00 85.19 72 ASP A O 1
ATOM 548 N N . CYS A 1 73 ? 5.004 -5.910 -3.569 1.00 81.19 73 CYS A N 1
ATOM 549 C CA . CYS A 1 73 ? 4.314 -5.425 -4.769 1.00 81.19 73 CYS A CA 1
ATOM 550 C C . CYS A 1 73 ? 5.265 -4.805 -5.808 1.00 81.19 73 CYS A C 1
ATOM 552 O O . CYS A 1 73 ? 5.064 -4.927 -7.017 1.00 81.19 73 CYS A O 1
ATOM 554 N N . VAL A 1 74 ? 6.286 -4.085 -5.344 1.00 83.12 74 VAL A N 1
ATOM 555 C CA . VAL A 1 74 ? 7.255 -3.351 -6.161 1.00 83.12 74 VAL A CA 1
ATOM 556 C C . VAL A 1 74 ? 8.661 -3.687 -5.655 1.00 83.12 74 VAL A C 1
ATOM 558 O O . VAL A 1 74 ? 9.251 -2.912 -4.900 1.00 83.12 74 VAL A O 1
ATOM 561 N N . PRO A 1 75 ? 9.246 -4.814 -6.101 1.00 79.81 75 PRO A N 1
ATOM 562 C CA . PRO A 1 75 ? 10.576 -5.236 -5.653 1.00 79.81 75 PRO A CA 1
ATOM 563 C C . PRO A 1 75 ? 11.696 -4.309 -6.150 1.00 79.81 75 PRO A C 1
ATOM 565 O O . PRO A 1 75 ? 12.818 -4.345 -5.647 1.00 79.81 75 PRO A O 1
ATOM 568 N N . ASP A 1 76 ? 11.413 -3.463 -7.145 1.00 86.44 76 ASP A N 1
ATOM 569 C CA . ASP A 1 76 ? 12.369 -2.489 -7.656 1.00 86.44 76 ASP A CA 1
ATOM 570 C C . ASP A 1 76 ? 12.359 -1.207 -6.810 1.00 86.44 76 ASP A C 1
ATOM 572 O O . ASP A 1 76 ? 11.452 -0.375 -6.897 1.00 86.44 76 ASP A O 1
ATOM 576 N N . ALA A 1 77 ? 13.425 -1.021 -6.029 1.00 80.31 77 ALA A N 1
ATOM 577 C CA . ALA A 1 77 ? 13.589 0.136 -5.154 1.00 80.31 77 ALA A CA 1
ATOM 578 C C . ALA A 1 77 ? 13.572 1.482 -5.903 1.00 80.31 77 ALA A C 1
ATOM 580 O O . ALA A 1 77 ? 13.094 2.473 -5.357 1.00 80.31 77 ALA A O 1
ATOM 581 N N . LYS A 1 78 ? 14.049 1.544 -7.157 1.00 83.81 78 LYS A N 1
ATOM 582 C CA . LYS A 1 78 ? 14.057 2.794 -7.941 1.00 83.81 78 LYS A CA 1
ATOM 583 C C . LYS A 1 78 ? 12.657 3.152 -8.433 1.00 83.81 78 LYS A C 1
ATOM 585 O O . LYS A 1 78 ? 12.312 4.331 -8.501 1.00 83.81 78 LYS A O 1
ATOM 590 N N . LYS A 1 79 ? 11.854 2.153 -8.807 1.00 84.56 79 LYS A N 1
ATOM 591 C CA . LYS A 1 79 ? 10.438 2.341 -9.151 1.00 84.56 79 LYS A CA 1
ATOM 592 C C . LYS A 1 79 ? 9.646 2.764 -7.921 1.00 84.56 79 LYS A C 1
ATOM 594 O O . LYS A 1 79 ? 8.874 3.714 -8.013 1.00 84.56 79 LYS A O 1
ATOM 599 N N . LEU A 1 80 ? 9.873 2.102 -6.788 1.00 84.56 80 LEU A N 1
ATOM 600 C CA . LEU A 1 80 ? 9.199 2.418 -5.535 1.00 84.56 80 LEU A CA 1
ATOM 601 C C . LEU A 1 80 ? 9.508 3.846 -5.065 1.00 84.56 80 LEU A C 1
ATOM 603 O O . LEU A 1 80 ? 8.581 4.586 -4.758 1.00 84.56 80 LEU A O 1
ATOM 607 N N . ASP A 1 81 ? 10.775 4.263 -5.100 1.00 84.69 81 ASP A N 1
ATOM 608 C CA . ASP A 1 81 ? 11.195 5.633 -4.774 1.00 84.69 81 ASP A CA 1
ATOM 609 C C . ASP A 1 81 ? 10.466 6.679 -5.635 1.00 84.69 81 ASP A C 1
ATOM 611 O O . ASP A 1 81 ? 9.876 7.627 -5.121 1.00 84.69 81 ASP A O 1
ATOM 615 N N . ARG A 1 82 ? 10.374 6.447 -6.951 1.00 85.75 82 ARG A N 1
ATOM 616 C CA . ARG A 1 82 ? 9.636 7.339 -7.863 1.00 85.75 82 ARG A CA 1
ATOM 617 C C . ARG A 1 82 ? 8.137 7.403 -7.587 1.00 85.75 82 ARG A C 1
ATOM 619 O O . ARG A 1 82 ? 7.538 8.445 -7.847 1.00 85.75 82 ARG A O 1
ATOM 626 N N . LEU A 1 83 ? 7.535 6.301 -7.143 1.00 83.19 83 LEU A N 1
ATOM 627 C CA . LEU A 1 83 ? 6.110 6.225 -6.809 1.00 83.19 83 LEU A CA 1
ATOM 628 C C . LEU A 1 83 ? 5.806 6.841 -5.439 1.00 83.19 83 LEU A C 1
ATOM 630 O O . LEU A 1 83 ? 4.732 7.408 -5.263 1.00 83.19 83 LEU A O 1
ATOM 634 N N . LEU A 1 84 ? 6.740 6.734 -4.491 1.00 85.62 84 LEU A N 1
ATOM 635 C CA . LEU A 1 84 ? 6.652 7.343 -3.163 1.00 85.62 84 LEU A CA 1
ATOM 636 C C . LEU A 1 84 ? 7.059 8.820 -3.150 1.00 85.62 84 LEU A C 1
ATOM 638 O O . LEU A 1 84 ? 6.786 9.501 -2.160 1.00 85.62 84 LEU A O 1
ATOM 642 N N . ASP A 1 85 ? 7.671 9.327 -4.224 1.00 86.00 85 ASP A N 1
ATOM 643 C CA . ASP A 1 85 ? 7.937 10.754 -4.382 1.00 86.00 85 ASP A CA 1
ATOM 644 C C . ASP A 1 85 ? 6.637 11.555 -4.165 1.00 86.00 85 ASP A C 1
ATOM 646 O O . ASP A 1 85 ? 5.625 11.284 -4.821 1.00 86.00 85 ASP A O 1
ATOM 650 N N . PRO A 1 86 ? 6.630 12.546 -3.257 1.00 81.06 86 PRO A N 1
ATOM 651 C CA . PRO A 1 86 ? 5.407 13.215 -2.826 1.00 81.06 86 PRO A CA 1
ATOM 652 C C . PRO A 1 86 ? 4.669 13.916 -3.972 1.00 81.06 86 PRO A C 1
ATOM 654 O O . PRO A 1 86 ? 3.441 13.994 -3.955 1.00 81.06 86 PRO A O 1
ATOM 657 N N . VAL A 1 87 ? 5.384 14.407 -4.987 1.00 83.50 87 VAL A N 1
ATOM 658 C CA . VAL A 1 87 ? 4.770 15.079 -6.139 1.00 83.50 87 VAL A CA 1
ATOM 659 C C . VAL A 1 87 ? 4.129 14.051 -7.067 1.00 83.50 87 VAL A C 1
ATOM 661 O O . VAL A 1 87 ? 3.012 14.256 -7.549 1.00 83.50 87 VAL A O 1
ATOM 664 N N . ASN A 1 88 ? 4.817 12.940 -7.316 1.00 85.44 88 ASN A N 1
ATOM 665 C CA . ASN A 1 88 ? 4.315 11.870 -8.174 1.00 85.44 88 ASN A CA 1
ATOM 666 C C . ASN A 1 88 ? 3.143 11.125 -7.531 1.00 85.44 88 ASN A C 1
ATOM 668 O O . ASN A 1 88 ? 2.131 10.894 -8.192 1.00 85.44 88 ASN A O 1
ATOM 672 N N . LEU A 1 89 ? 3.237 10.808 -6.242 1.00 84.44 89 LEU A N 1
ATOM 673 C CA . LEU A 1 89 ? 2.179 10.135 -5.501 1.00 84.44 89 LEU A CA 1
ATOM 674 C C . LEU A 1 89 ? 0.878 10.944 -5.530 1.00 84.44 89 LEU A C 1
ATOM 676 O O . LEU A 1 89 ? -0.178 10.403 -5.849 1.00 84.44 89 LEU A O 1
ATOM 680 N N . LEU A 1 90 ? 0.947 12.257 -5.278 1.00 83.50 90 LEU A N 1
ATOM 681 C CA . LEU A 1 90 ? -0.227 13.131 -5.359 1.00 83.50 90 LEU A CA 1
ATOM 682 C C . LEU A 1 90 ? -0.830 13.147 -6.767 1.00 83.50 90 LEU A C 1
ATOM 684 O O . LEU A 1 90 ? -2.042 12.999 -6.909 1.00 83.50 90 LEU A O 1
ATOM 688 N N . LYS A 1 91 ? 0.000 13.271 -7.811 1.00 85.56 91 LYS A N 1
ATOM 689 C CA . LYS A 1 91 ? -0.471 13.222 -9.206 1.00 85.56 91 LYS A CA 1
ATOM 690 C C . LYS A 1 91 ? -1.181 11.912 -9.521 1.00 85.56 91 LYS A C 1
ATOM 692 O O . LYS A 1 91 ? -2.230 11.938 -10.156 1.00 85.56 91 LYS A O 1
ATOM 697 N N . LEU A 1 92 ? -0.624 10.786 -9.079 1.00 85.62 92 LEU A N 1
ATOM 698 C CA . LEU A 1 92 ? -1.231 9.472 -9.258 1.00 85.62 92 LEU A CA 1
ATOM 699 C C . LEU A 1 92 ? -2.574 9.376 -8.545 1.00 85.62 92 LEU A C 1
ATOM 701 O O . LEU A 1 92 ? -3.567 9.014 -9.164 1.00 85.62 92 LEU A O 1
ATOM 705 N N . LEU A 1 93 ? -2.630 9.742 -7.268 1.00 86.19 93 LEU A N 1
ATOM 706 C CA . LEU A 1 93 ? -3.861 9.651 -6.491 1.00 86.19 93 LEU A CA 1
ATOM 707 C C . LEU A 1 93 ? -4.967 10.519 -7.112 1.00 86.19 93 LEU A C 1
ATOM 709 O O . LEU A 1 93 ? -6.090 10.043 -7.284 1.00 86.19 93 LEU A O 1
ATOM 713 N N . VAL A 1 94 ? -4.640 11.740 -7.549 1.00 86.12 94 VAL A N 1
ATOM 714 C CA . VAL A 1 94 ? -5.580 12.620 -8.265 1.00 86.12 94 VAL A CA 1
ATOM 715 C C . VAL A 1 94 ? -6.034 12.013 -9.593 1.00 86.12 94 VAL A C 1
ATOM 717 O O . VAL A 1 94 ? -7.229 12.014 -9.890 1.00 86.12 94 VAL A O 1
ATOM 720 N N . LEU A 1 95 ? -5.113 11.443 -10.375 1.00 85.94 95 LEU A N 1
ATOM 721 C CA . LEU A 1 95 ? -5.422 10.801 -11.657 1.00 85.94 95 LEU A CA 1
ATOM 722 C C . LEU A 1 95 ? -6.371 9.605 -11.486 1.00 85.94 95 LEU A C 1
ATOM 724 O O . LEU A 1 95 ? -7.235 9.381 -12.329 1.00 85.94 95 LEU A O 1
ATOM 728 N N . TYR A 1 96 ? -6.267 8.893 -10.364 1.00 83.81 96 TYR A N 1
ATOM 729 C CA . TYR A 1 96 ? -7.143 7.780 -9.991 1.00 83.81 96 TYR A CA 1
ATOM 730 C C . TYR A 1 96 ? -8.392 8.215 -9.193 1.00 83.81 96 TYR A C 1
ATOM 732 O O . TYR A 1 96 ? -9.065 7.386 -8.574 1.00 83.81 96 TYR A O 1
ATOM 740 N N . GLY A 1 97 ? -8.732 9.509 -9.223 1.00 83.56 97 GLY A N 1
ATOM 741 C CA . GLY A 1 97 ? -10.003 10.043 -8.729 1.00 83.56 97 GLY A CA 1
ATOM 742 C C . GLY A 1 97 ? -10.020 10.457 -7.257 1.00 83.56 97 GLY A C 1
ATOM 743 O O . GLY A 1 97 ? -11.094 10.723 -6.715 1.00 83.56 97 GLY A O 1
ATOM 744 N N . TRP A 1 98 ? -8.866 10.525 -6.590 1.00 86.06 98 TRP A N 1
ATOM 745 C CA . TRP A 1 98 ? -8.786 11.043 -5.225 1.00 86.06 98 TRP A CA 1
ATOM 746 C C . TRP A 1 98 ? -8.786 12.571 -5.233 1.00 86.06 98 TRP A C 1
ATOM 748 O O . TRP A 1 98 ? -8.210 13.219 -6.106 1.00 86.06 98 TRP A O 1
ATOM 758 N N . LYS A 1 99 ? -9.428 13.176 -4.233 1.00 85.06 99 LYS A N 1
ATOM 759 C CA . LYS A 1 99 ? -9.467 14.634 -4.096 1.00 85.06 99 LYS A CA 1
ATOM 760 C C . LYS A 1 99 ? -8.232 15.112 -3.343 1.00 85.06 99 LYS A C 1
ATOM 762 O O . LYS A 1 99 ? -7.945 14.611 -2.261 1.00 85.06 99 LYS A O 1
ATOM 767 N N . GLU A 1 100 ? -7.568 16.153 -3.843 1.00 81.25 100 GLU A N 1
ATOM 768 C CA . GLU A 1 100 ? -6.431 16.779 -3.148 1.00 81.25 100 GLU A CA 1
ATOM 769 C C . GLU A 1 100 ? -6.750 17.184 -1.704 1.00 81.25 100 GLU A C 1
ATOM 771 O O . GLU A 1 100 ? -5.886 17.093 -0.836 1.00 81.25 100 GLU A O 1
ATOM 776 N N . GLN A 1 101 ? -7.979 17.633 -1.432 1.00 80.56 101 GLN A N 1
ATOM 777 C CA . GLN A 1 101 ? -8.393 17.995 -0.074 1.00 80.56 101 GLN A CA 1
ATOM 778 C C . GLN A 1 101 ? -8.406 16.788 0.870 1.00 80.56 101 GLN A C 1
ATOM 780 O O . GLN A 1 101 ? -7.924 16.902 1.994 1.00 80.56 101 GLN A O 1
ATOM 785 N N . ASP A 1 102 ? -8.894 15.640 0.397 1.00 82.44 102 ASP A N 1
ATOM 786 C CA . ASP A 1 102 ? -8.924 14.399 1.175 1.00 82.44 102 ASP A CA 1
ATOM 787 C C . ASP A 1 102 ? -7.498 13.904 1.436 1.00 82.44 102 ASP A C 1
ATOM 789 O O . ASP A 1 102 ? -7.134 13.610 2.567 1.00 82.44 102 ASP A O 1
ATOM 793 N N . LEU A 1 103 ? -6.634 13.963 0.418 1.00 81.44 103 LEU A N 1
ATOM 794 C CA . LEU A 1 103 ? -5.215 13.620 0.540 1.00 81.44 103 LEU A CA 1
ATOM 795 C C . LEU A 1 103 ? -4.488 14.495 1.564 1.00 81.44 103 LEU A C 1
ATOM 797 O O . LEU A 1 103 ? -3.757 13.982 2.409 1.00 81.44 103 LEU A O 1
ATOM 801 N N . LYS A 1 104 ? -4.711 15.814 1.532 1.00 78.88 104 LYS A N 1
ATOM 802 C CA . LYS A 1 104 ? -4.148 16.746 2.523 1.00 78.88 104 LYS A CA 1
ATOM 803 C C . LYS A 1 104 ? -4.647 16.433 3.928 1.00 78.88 104 LYS A C 1
ATOM 805 O O . LYS A 1 104 ? -3.860 16.487 4.869 1.00 78.88 104 LYS A O 1
ATOM 810 N N . GLN A 1 105 ? -5.924 16.082 4.069 1.00 79.25 105 GLN A N 1
ATOM 811 C CA . GLN A 1 105 ? -6.498 15.695 5.351 1.00 79.25 105 GLN A CA 1
ATOM 812 C C . GLN A 1 105 ? -5.907 14.372 5.849 1.00 79.25 105 GLN A C 1
ATOM 814 O O . GLN A 1 105 ? -5.485 14.304 6.998 1.00 79.25 105 GLN A O 1
ATOM 819 N N . GLN A 1 106 ? -5.772 13.358 4.992 1.00 76.62 106 GLN A N 1
ATOM 820 C CA . GLN A 1 106 ? -5.168 12.076 5.356 1.00 76.62 106 GLN A CA 1
ATOM 821 C C . GLN A 1 106 ? -3.702 12.233 5.776 1.00 76.62 106 GLN A C 1
ATOM 823 O O . GLN A 1 106 ? -3.304 11.720 6.826 1.00 76.62 106 GLN A O 1
ATOM 828 N N . LEU A 1 107 ? -2.920 13.023 5.038 1.00 75.50 107 LEU A N 1
ATOM 829 C CA . LEU A 1 107 ? -1.547 13.359 5.420 1.00 75.50 107 LEU A CA 1
ATOM 830 C C . LEU A 1 107 ? -1.499 14.123 6.755 1.00 75.50 107 LEU A C 1
ATOM 832 O O . LEU A 1 107 ? -0.667 13.814 7.604 1.00 75.50 107 LEU A O 1
ATOM 836 N N . ALA A 1 108 ? -2.424 15.061 6.988 1.00 75.50 108 ALA A N 1
ATOM 837 C CA . ALA A 1 108 ? -2.518 15.801 8.250 1.00 75.50 108 ALA A CA 1
ATOM 838 C C . ALA A 1 108 ? -2.935 14.918 9.440 1.00 75.50 108 ALA A C 1
ATOM 840 O O . ALA A 1 108 ? -2.496 15.149 10.563 1.00 75.50 108 ALA A O 1
ATOM 841 N N . THR A 1 109 ? -3.745 13.882 9.202 1.00 76.56 109 THR A N 1
ATOM 842 C CA . THR A 1 109 ? -4.125 12.891 10.227 1.00 76.56 109 THR A CA 1
ATOM 843 C C . THR A 1 109 ? -3.010 11.894 10.558 1.00 76.56 109 THR A C 1
ATOM 845 O O . THR A 1 109 ? -3.170 11.084 11.468 1.00 76.56 109 THR A O 1
ATOM 848 N N . GLY A 1 110 ? -1.872 11.962 9.855 1.00 75.19 110 GLY A N 1
ATOM 849 C CA . GLY A 1 110 ? -0.722 11.085 10.070 1.00 75.19 110 GLY A CA 1
ATOM 850 C C . GLY A 1 110 ? -0.754 9.793 9.253 1.00 75.19 110 GLY A C 1
ATOM 851 O O . GLY A 1 110 ? -0.074 8.835 9.614 1.00 75.19 110 GLY A O 1
ATOM 852 N N . THR A 1 111 ? -1.533 9.748 8.168 1.00 79.56 111 THR A N 1
ATOM 853 C CA . THR A 1 111 ? -1.523 8.611 7.236 1.00 79.56 111 THR A CA 1
ATOM 854 C C . THR A 1 111 ? -0.178 8.526 6.528 1.00 79.56 111 THR A C 1
ATOM 856 O O . THR A 1 111 ? 0.330 9.529 6.020 1.00 79.56 111 THR A O 1
ATOM 859 N N . ILE A 1 112 ? 0.394 7.324 6.460 1.00 81.00 112 ILE A N 1
ATOM 860 C CA . ILE A 1 112 ? 1.694 7.120 5.826 1.00 81.00 112 ILE A CA 1
ATOM 861 C C . ILE A 1 112 ? 1.496 7.145 4.300 1.00 81.00 112 ILE A C 1
ATOM 863 O O . ILE A 1 112 ? 0.629 6.434 3.789 1.00 81.00 112 ILE A O 1
ATOM 867 N N . PRO A 1 113 ? 2.302 7.901 3.530 1.00 81.56 113 PRO A N 1
ATOM 868 C CA . PRO A 1 113 ? 2.173 7.970 2.069 1.00 81.56 113 PRO A CA 1
ATOM 869 C C . PRO A 1 113 ? 2.291 6.596 1.394 1.00 81.56 113 PRO A C 1
ATOM 871 O O . PRO A 1 113 ? 1.608 6.323 0.409 1.00 81.56 113 PRO A O 1
ATOM 874 N N . GLY A 1 114 ? 3.089 5.693 1.969 1.00 83.38 114 GLY A N 1
ATOM 875 C CA . GLY A 1 114 ? 3.177 4.307 1.521 1.00 83.38 114 GLY A CA 1
ATOM 876 C C . GLY A 1 114 ? 1.861 3.531 1.617 1.00 83.38 114 GLY A C 1
ATOM 877 O O . GLY A 1 114 ? 1.590 2.702 0.755 1.00 83.38 114 GLY A O 1
ATOM 878 N N . GLU A 1 115 ? 0.997 3.831 2.590 1.00 84.00 115 GLU A N 1
ATOM 879 C CA . GLU A 1 115 ? -0.327 3.202 2.666 1.00 84.00 115 GLU A CA 1
ATOM 880 C C . GLU A 1 115 ? -1.240 3.672 1.532 1.00 84.00 115 GLU A C 1
ATOM 882 O O . GLU A 1 115 ? -1.996 2.873 0.988 1.00 84.00 115 GLU A O 1
ATOM 887 N N . LEU A 1 116 ? -1.154 4.950 1.150 1.00 85.94 116 LEU A N 1
ATOM 888 C CA . LEU A 1 116 ? -1.904 5.490 0.011 1.00 85.94 116 LEU A CA 1
ATOM 889 C C . LEU A 1 116 ? -1.462 4.824 -1.292 1.00 85.94 116 LEU A C 1
ATOM 891 O O . LEU A 1 116 ? -2.295 4.474 -2.128 1.00 85.94 116 LEU A O 1
ATOM 895 N N . LEU A 1 117 ? -0.152 4.611 -1.444 1.00 85.94 117 LEU A N 1
ATOM 896 C CA . LEU A 1 117 ? 0.394 3.890 -2.585 1.00 85.94 117 LEU A CA 1
ATOM 897 C C . LEU A 1 117 ? -0.043 2.419 -2.589 1.00 85.94 117 LEU A C 1
ATOM 899 O O . LEU A 1 117 ? -0.392 1.910 -3.646 1.00 85.94 117 LEU A O 1
ATOM 903 N N . LEU A 1 118 ? -0.083 1.742 -1.437 1.00 85.94 118 LEU A N 1
ATOM 904 C CA . LEU A 1 118 ? -0.613 0.376 -1.346 1.00 85.94 118 LEU A CA 1
ATOM 905 C C . LEU A 1 118 ? -2.093 0.306 -1.728 1.00 85.94 118 LEU A C 1
ATOM 907 O O . LEU A 1 118 ? -2.488 -0.584 -2.475 1.00 85.94 118 LEU A O 1
ATOM 911 N N . ASP A 1 119 ? -2.918 1.238 -1.248 1.00 85.88 119 ASP A N 1
ATOM 912 C CA . ASP A 1 119 ? -4.332 1.317 -1.635 1.00 85.88 119 ASP A CA 1
ATOM 913 C C . ASP A 1 119 ? -4.497 1.560 -3.144 1.00 85.88 119 ASP A C 1
ATOM 915 O O . ASP A 1 119 ? -5.399 1.001 -3.774 1.00 85.88 119 ASP A O 1
ATOM 919 N N . LEU A 1 120 ? -3.593 2.336 -3.746 1.00 85.81 120 LEU A N 1
ATOM 920 C CA . LEU A 1 120 ? -3.533 2.515 -5.192 1.00 85.81 120 LEU A CA 1
ATOM 921 C C . LEU A 1 120 ? -3.105 1.226 -5.913 1.00 85.81 120 LEU A C 1
ATOM 923 O O . LEU A 1 120 ? -3.763 0.831 -6.871 1.00 85.81 120 LEU A O 1
ATOM 927 N N . LEU A 1 121 ? -2.064 0.540 -5.436 1.00 84.44 121 LEU A N 1
ATOM 928 C CA . LEU A 1 121 ? -1.558 -0.713 -6.009 1.00 84.44 121 LEU A CA 1
ATOM 929 C C . LEU A 1 121 ? -2.570 -1.862 -5.903 1.00 84.44 121 LEU A C 1
ATOM 931 O O . LEU A 1 121 ? -2.628 -2.717 -6.778 1.00 84.44 121 LEU A O 1
ATOM 935 N N . LYS A 1 122 ? -3.437 -1.867 -4.884 1.00 84.94 122 LYS A N 1
ATOM 936 C CA . LYS A 1 122 ? -4.566 -2.810 -4.810 1.00 84.94 122 LYS A CA 1
ATOM 937 C C . LYS A 1 122 ? -5.561 -2.630 -5.955 1.00 84.94 122 LYS A C 1
ATOM 939 O O . LYS A 1 122 ? -6.188 -3.600 -6.370 1.00 84.94 122 LYS A O 1
ATOM 944 N N . ARG A 1 123 ? -5.744 -1.394 -6.431 1.00 82.94 123 ARG A N 1
ATOM 945 C CA . ARG A 1 123 ? -6.602 -1.093 -7.588 1.00 82.94 123 ARG A CA 1
ATOM 946 C C . ARG A 1 123 ? -5.865 -1.331 -8.897 1.00 82.94 123 ARG A C 1
ATOM 948 O O . ARG A 1 123 ? -6.464 -1.844 -9.833 1.00 82.94 123 ARG A O 1
ATOM 955 N N . GLU A 1 124 ? -4.589 -0.964 -8.941 1.00 82.44 124 GLU A N 1
ATOM 956 C CA . GLU A 1 124 ? -3.729 -1.098 -10.109 1.00 82.44 124 GLU A CA 1
ATOM 957 C C . GLU A 1 124 ? -2.418 -1.813 -9.730 1.00 82.44 124 GLU A C 1
ATOM 959 O O . GLU A 1 124 ? -1.432 -1.158 -9.384 1.00 82.44 124 GLU A O 1
ATOM 964 N N . PRO A 1 125 ? -2.365 -3.156 -9.810 1.00 81.88 125 PRO A N 1
ATOM 965 C CA . PRO A 1 125 ? -1.223 -3.935 -9.322 1.00 81.88 125 PRO A CA 1
ATOM 966 C C . PRO A 1 125 ? 0.046 -3.764 -10.163 1.00 81.88 125 PRO A C 1
ATOM 968 O O . PRO A 1 125 ? 1.108 -4.244 -9.780 1.00 81.88 125 PRO A O 1
ATOM 971 N N . ASN A 1 126 ? -0.040 -3.092 -11.315 1.00 82.88 126 ASN A N 1
ATOM 972 C CA . ASN A 1 126 ? 1.089 -2.895 -12.216 1.00 82.88 126 ASN A CA 1
ATOM 973 C C . ASN A 1 126 ? 1.778 -1.538 -11.973 1.00 82.88 126 ASN A C 1
ATOM 975 O O . ASN A 1 126 ? 1.293 -0.511 -12.463 1.00 82.88 126 ASN A O 1
ATOM 979 N N . PRO A 1 127 ? 2.959 -1.500 -11.324 1.00 80.31 127 PRO A N 1
ATOM 980 C CA . PRO A 1 127 ? 3.672 -0.248 -11.063 1.00 80.31 127 PRO A CA 1
ATOM 981 C C . PRO A 1 127 ? 4.152 0.447 -12.346 1.00 80.31 127 PRO A C 1
ATOM 983 O O . PRO A 1 127 ? 4.224 1.674 -12.398 1.00 80.31 127 PRO A O 1
ATOM 986 N N . ASP A 1 128 ? 4.438 -0.301 -13.415 1.00 82.06 128 ASP A N 1
ATOM 987 C CA . ASP A 1 128 ? 4.837 0.266 -14.710 1.00 82.06 128 ASP A CA 1
ATOM 988 C C . ASP A 1 128 ? 3.712 1.072 -15.378 1.00 82.06 128 ASP A C 1
ATOM 990 O O . ASP A 1 128 ? 3.986 2.068 -16.052 1.00 82.06 128 ASP A O 1
ATOM 994 N N . VAL A 1 129 ? 2.445 0.709 -15.149 1.00 84.12 129 VAL A N 1
ATOM 995 C CA . VAL A 1 129 ? 1.289 1.476 -15.643 1.00 84.12 129 VAL A CA 1
ATOM 996 C C . VAL A 1 129 ? 1.204 2.813 -14.909 1.00 84.12 129 VAL A C 1
ATOM 998 O O . VAL A 1 129 ? 1.074 3.856 -15.551 1.00 84.12 129 VAL A O 1
ATOM 1001 N N . LEU A 1 130 ? 1.389 2.806 -13.585 1.00 82.75 130 LEU A N 1
ATOM 1002 C CA . LEU A 1 130 ? 1.431 4.021 -12.766 1.00 82.75 130 LEU A CA 1
ATOM 1003 C C . LEU A 1 130 ? 2.566 4.958 -13.213 1.00 82.75 130 LEU A C 1
ATOM 1005 O O . LEU A 1 130 ? 2.350 6.143 -13.474 1.00 82.75 130 LEU A O 1
ATOM 1009 N N . LEU A 1 131 ? 3.772 4.418 -13.394 1.00 81.88 131 LEU A N 1
ATOM 1010 C CA . LEU A 1 131 ? 4.925 5.181 -13.883 1.00 81.88 131 LEU A CA 1
ATOM 1011 C C . LEU A 1 131 ? 4.707 5.729 -15.303 1.00 81.88 131 LEU A C 1
ATOM 1013 O O . LEU A 1 131 ? 5.105 6.856 -15.605 1.00 81.88 131 LEU A O 1
ATOM 1017 N N . THR A 1 132 ? 4.039 4.968 -16.170 1.00 83.31 132 THR A N 1
ATOM 1018 C C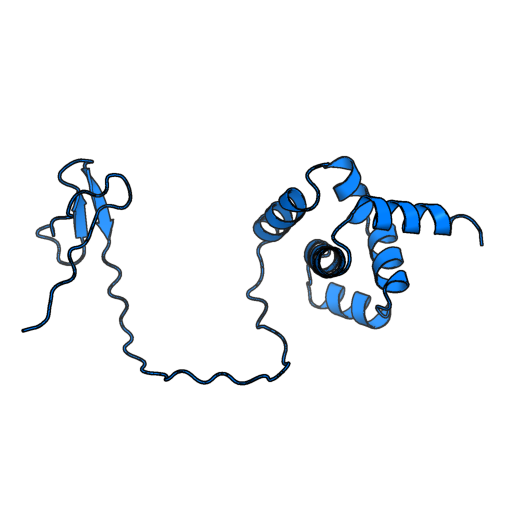A . THR A 1 132 ? 3.680 5.423 -17.522 1.00 83.31 132 THR A CA 1
ATOM 1019 C C . THR A 1 132 ? 2.678 6.578 -17.474 1.00 83.31 132 THR A C 1
ATOM 1021 O O . THR A 1 132 ? 2.830 7.559 -18.210 1.00 83.31 132 THR A O 1
ATOM 1024 N N . SER A 1 133 ? 1.688 6.507 -16.581 1.00 80.50 133 SER A N 1
ATOM 1025 C CA . SER A 1 133 ? 0.700 7.570 -16.354 1.00 80.50 133 SER A CA 1
ATOM 1026 C C . SER A 1 133 ? 1.349 8.862 -15.848 1.00 80.50 133 SER A C 1
ATOM 1028 O O . SER A 1 133 ? 0.996 9.949 -16.310 1.00 80.50 133 SER A O 1
ATOM 1030 N N . LEU A 1 134 ? 2.377 8.760 -14.999 1.00 78.75 134 LEU A N 1
ATOM 1031 C CA . LEU A 1 134 ? 3.195 9.904 -14.582 1.00 78.75 134 LEU A CA 1
ATOM 1032 C C . LEU A 1 134 ? 3.977 10.530 -15.745 1.00 78.75 134 LEU A C 1
ATOM 1034 O O . LEU A 1 134 ? 4.023 11.754 -15.875 1.00 78.75 134 LEU A O 1
ATOM 1038 N N . GLY A 1 135 ? 4.557 9.707 -16.624 1.00 66.75 135 GLY A N 1
ATOM 1039 C CA . GLY A 1 135 ? 5.314 10.172 -17.790 1.00 66.75 135 GLY A CA 1
ATOM 1040 C C . GLY A 1 135 ? 4.467 10.918 -18.829 1.00 66.75 135 GLY A C 1
ATOM 1041 O O . GLY A 1 135 ? 4.962 11.834 -19.489 1.00 66.75 135 GLY A O 1
ATOM 1042 N N . ARG A 1 136 ? 3.176 10.580 -18.954 1.00 57.88 136 ARG A N 1
ATOM 1043 C CA . ARG A 1 136 ? 2.240 11.253 -19.875 1.00 57.88 136 ARG A CA 1
ATOM 1044 C C . ARG A 1 136 ? 1.805 12.643 -19.406 1.00 57.88 136 ARG A C 1
ATOM 1046 O O . ARG A 1 136 ? 1.413 13.455 -20.236 1.00 57.88 136 ARG A O 1
ATOM 1053 N N . SER A 1 137 ? 1.949 12.954 -18.118 1.00 50.75 137 SER A N 1
ATOM 1054 C CA . SER A 1 137 ? 1.567 14.244 -17.521 1.00 50.75 137 SER A CA 1
ATOM 1055 C C . SER A 1 137 ? 2.532 15.404 -17.869 1.00 50.75 137 SER A C 1
ATOM 1057 O O . SER A 1 137 ? 2.376 16.516 -17.378 1.00 50.75 137 SER A O 1
ATOM 1059 N N . LYS A 1 138 ? 3.535 15.181 -18.738 1.00 46.03 138 LYS A N 1
ATOM 1060 C CA . LYS A 1 138 ? 4.527 16.189 -19.171 1.00 46.03 138 LYS A CA 1
ATOM 1061 C C . LYS A 1 138 ? 4.167 16.940 -20.472 1.00 46.03 138 LYS A C 1
ATOM 1063 O O . LYS A 1 138 ? 5.045 17.553 -21.073 1.00 46.03 138 LYS A O 1
ATOM 1068 N N . ARG A 1 139 ? 2.910 16.891 -20.932 1.00 40.56 139 ARG A N 1
ATOM 1069 C CA . ARG A 1 139 ? 2.395 17.743 -22.026 1.00 40.56 139 ARG A CA 1
ATOM 1070 C C . ARG A 1 139 ? 1.078 18.394 -21.608 1.00 40.56 139 ARG A C 1
ATOM 1072 O O . ARG A 1 139 ? 0.022 17.792 -21.774 1.00 40.56 139 ARG A O 1
ATOM 1079 N N . GLY A 1 140 ? 1.168 19.601 -21.070 1.00 37.59 140 GLY A N 1
ATOM 1080 C CA . GLY A 1 140 ? 0.053 20.489 -20.759 1.00 37.59 140 GLY A CA 1
ATOM 1081 C C . GLY A 1 140 ? 0.613 21.863 -20.475 1.00 37.59 140 GLY A C 1
ATOM 1082 O O . GLY A 1 140 ? 1.356 21.952 -19.475 1.00 37.59 140 GLY A O 1
#

Radius of gyration: 23.83 Å; chains: 1; bounding box: 38×55×60 Å

Secondary structure (DSSP, 8-state):
----PPPB-TTT-PBEEEPSSTTEEEETTT--EEE---------------------------HHHHHHHHHHH---HHHHHHHHSHHHHHHHHHHTT--HHHHHHHHHTT--HHHHHHHHHHH---HHHHHHHHHHTT--